Protein AF-A0A967G0V3-F1 (afdb_monomer)

Sequence (153 aa):
MKRVIQIGIVFLCVVVVAGVLVAAGSDKKIKVMFFRGGGHDWKNCPPIMKAVLESTNDFKVTYSENLDDFKERIKQFDIIMQYTTGMKPTKEQEDGLCDFIQNGGGYVGIHSATDSFKNCDRYWEMVGGRFAGHGGGKFTVYIYDHEHPITKG

Secondary structure (DSSP, 8-state):
-----------------------PPPS--EEEEEEE-SSS-TTTHHHHHHHHHHHTSSEEEEEE--GGGGTTGGGG-SEEEEE--B----HHHHHHHHHHHHTT-EEEE-GGGGGB-TT-HHHHHHHT--------S------S-SSSTTT--

Mean predicted aligned error: 9.55 Å

Radius of gyration: 26.34 Å; Cα contacts (8 Å, |Δi|>4): 189; chains: 1; bounding box: 69×66×76 Å

Foldseek 3Di:
DDDDDDDDDDPPPPPPPPDPPPPDPDLDAAEEEEAFEEDDCRPPVVVVVCCVRCVVVRHDYDYDPDLCCLQPVLVVGQEYEYYYAADAHDPNSLCSNLVCVVVNRHYHYDDRSLNYHPVRVSSNVVVVHHDDDDDDDDDDDDDDDCPDPVNPD

Solvent-accessible surface area (backbone atoms only — not comparable to full-atom values): 9563 Å² total; per-residue (Å²): 138,88,84,82,85,83,83,81,82,83,80,80,80,78,80,78,79,79,73,82,76,76,75,75,77,69,94,72,52,49,31,30,37,40,35,33,35,63,79,56,70,45,78,69,52,53,58,55,56,47,50,57,47,43,72,71,64,51,39,45,78,40,81,42,74,58,65,71,37,28,63,59,63,49,78,78,40,51,29,43,34,33,39,30,25,42,63,77,68,53,70,65,30,50,46,31,47,51,50,42,42,75,73,71,34,42,78,44,77,40,88,45,33,46,48,29,33,85,88,39,69,67,59,37,59,72,72,70,46,68,67,87,81,80,87,87,84,89,80,86,85,79,84,85,58,62,81,44,83,91,56,50,128

pLDDT: mean 88.66, std 17.71, range [37.75, 98.81]

Nearest PDB structures (foldseek):
  6a4s-assembly1_B  TM=5.597E-01  e=2.221E-02  Salmonella enterica subsp. enterica serovar Typhimurium str. LT2
  3grf-assembly1_A  TM=5.636E-01  e=3.602E-01  Giardia duodenalis
  5veg-assembly3_C  TM=3.784E-01  e=8.116E-02  Limosilactobacillus reuteri
  7w9h-assembly1_A  TM=6.018E-01  e=3.261E+00  Pseudomonas aeruginosa PAO1
  6swl-assembly2_B  TM=5.171E-01  e=1.706E+00  Geobacillus stearothermophilus

Structure (mmCIF, N/CA/C/O backbone):
data_AF-A0A967G0V3-F1
#
_entry.id   AF-A0A967G0V3-F1
#
loop_
_atom_site.group_PDB
_atom_site.id
_atom_site.type_symbol
_atom_site.label_atom_id
_atom_site.label_alt_id
_atom_site.label_comp_id
_atom_site.label_asym_id
_atom_site.label_en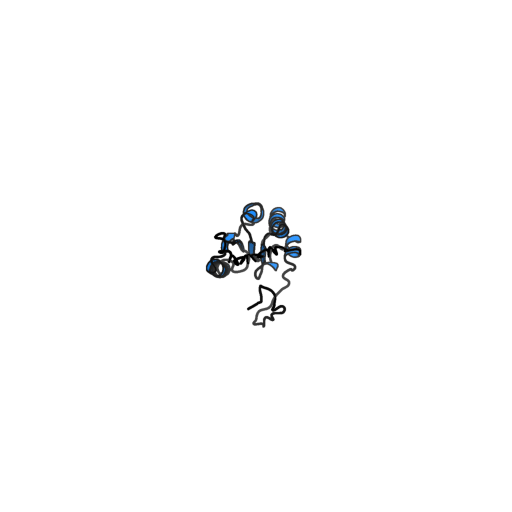tity_id
_atom_site.label_seq_id
_atom_site.pdbx_PDB_ins_code
_atom_site.Cartn_x
_atom_site.Cartn_y
_atom_site.Cartn_z
_atom_site.occupancy
_atom_site.B_iso_or_equiv
_atom_site.auth_seq_id
_atom_site.auth_comp_id
_atom_site.auth_asym_id
_atom_site.auth_atom_id
_atom_site.pdbx_PDB_model_num
ATOM 1 N N . MET A 1 1 ? -52.409 -53.370 53.656 1.00 46.22 1 MET A N 1
ATOM 2 C CA . MET A 1 1 ? -52.696 -52.895 52.282 1.00 46.22 1 MET A CA 1
ATOM 3 C C . MET A 1 1 ? -52.019 -51.538 52.121 1.00 46.22 1 MET A C 1
ATOM 5 O O . MET A 1 1 ? -52.377 -50.608 52.830 1.00 46.22 1 MET A O 1
ATOM 9 N N . LYS A 1 2 ? -50.939 -51.471 51.334 1.00 37.75 2 LYS A N 1
ATOM 10 C CA . LYS A 1 2 ? -50.029 -50.315 51.239 1.00 37.75 2 LYS A CA 1
ATOM 11 C C . LYS A 1 2 ? -50.605 -49.286 50.256 1.00 37.75 2 LYS A C 1
ATOM 13 O O . LYS A 1 2 ? -50.888 -49.651 49.121 1.00 37.75 2 LYS A O 1
ATOM 18 N N . ARG A 1 3 ? -50.777 -48.026 50.672 1.00 44.88 3 ARG A N 1
ATOM 19 C CA . ARG A 1 3 ? -51.072 -46.898 49.771 1.00 44.88 3 ARG A CA 1
ATOM 20 C C . ARG A 1 3 ? -49.768 -46.144 49.521 1.00 44.88 3 ARG A C 1
ATOM 22 O O . ARG A 1 3 ? -49.200 -45.590 50.454 1.00 44.88 3 ARG A O 1
ATOM 29 N N . VAL A 1 4 ? -49.277 -46.192 48.286 1.00 50.06 4 VAL A N 1
ATOM 30 C CA . VAL A 1 4 ? -48.091 -45.456 47.832 1.00 50.06 4 VAL A CA 1
ATOM 31 C C . VAL A 1 4 ? -48.573 -44.137 47.232 1.00 50.06 4 VAL A C 1
ATOM 33 O O . VAL A 1 4 ? -49.421 -44.138 46.344 1.00 50.06 4 VAL A O 1
ATOM 36 N N . ILE A 1 5 ? -48.072 -43.022 47.761 1.00 46.50 5 ILE A N 1
ATOM 37 C CA . ILE A 1 5 ? -48.327 -41.668 47.263 1.00 46.50 5 ILE A CA 1
ATOM 38 C C . ILE A 1 5 ? -47.339 -41.417 46.121 1.00 46.50 5 ILE A C 1
ATOM 40 O O . ILE A 1 5 ? -46.129 -41.448 46.330 1.00 46.50 5 ILE A O 1
ATOM 44 N N . GLN A 1 6 ? -47.851 -41.205 44.911 1.00 44.53 6 GLN A N 1
ATOM 45 C CA . GLN A 1 6 ? -47.047 -40.922 43.724 1.00 44.53 6 GLN A CA 1
ATOM 46 C C . GLN A 1 6 ? -46.926 -39.398 43.570 1.00 44.53 6 GLN A C 1
ATOM 48 O O . GLN A 1 6 ? -47.869 -38.732 43.150 1.00 44.53 6 GLN A O 1
ATOM 53 N N . ILE A 1 7 ? -45.778 -38.836 43.957 1.00 51.75 7 ILE A N 1
ATOM 54 C CA . ILE A 1 7 ? -45.418 -37.435 43.693 1.00 51.75 7 ILE A CA 1
ATOM 55 C C . ILE A 1 7 ? -44.712 -37.411 42.335 1.00 51.75 7 ILE A C 1
ATOM 57 O O . ILE A 1 7 ? -43.550 -37.798 42.225 1.00 51.75 7 ILE A O 1
ATOM 61 N N . GLY A 1 8 ? -45.434 -37.020 41.286 1.00 44.50 8 GLY A N 1
ATOM 62 C CA . GLY A 1 8 ? -44.869 -36.786 39.958 1.00 44.50 8 GLY A CA 1
ATOM 63 C C . GLY A 1 8 ? -44.296 -35.374 39.865 1.00 44.50 8 GLY A C 1
ATOM 64 O O . GLY A 1 8 ? -45.040 -34.400 39.913 1.00 44.50 8 GLY A O 1
ATOM 65 N N . ILE A 1 9 ? -42.974 -35.274 39.755 1.00 52.41 9 ILE A N 1
ATOM 66 C CA . ILE A 1 9 ? -42.223 -34.030 39.558 1.00 52.41 9 ILE A CA 1
ATOM 67 C C . ILE A 1 9 ? -42.526 -33.482 38.156 1.00 52.41 9 ILE A C 1
ATOM 69 O O . ILE A 1 9 ? -42.288 -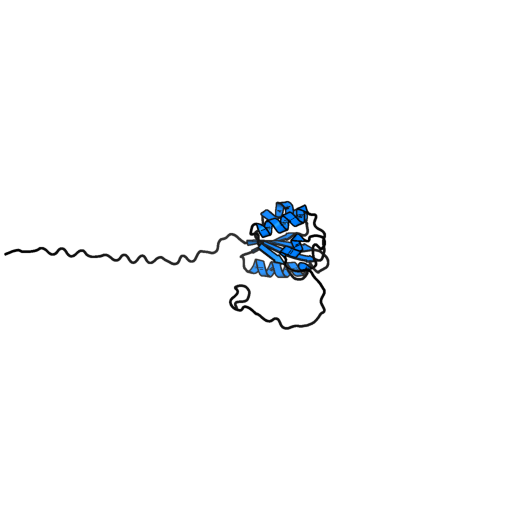34.157 37.156 1.00 52.41 9 ILE A O 1
ATOM 73 N N . VAL A 1 10 ? -43.039 -32.253 38.079 1.00 47.66 10 VAL A N 1
ATOM 74 C CA . VAL A 1 10 ? -43.204 -31.508 36.823 1.00 47.66 10 VAL A CA 1
ATOM 75 C C . VAL A 1 10 ? -41.831 -30.990 36.390 1.00 47.66 10 VAL A C 1
ATOM 77 O O . VAL A 1 10 ? -41.266 -30.106 37.030 1.00 47.66 10 VAL A O 1
ATOM 80 N N . PHE A 1 11 ? -41.280 -31.546 35.310 1.00 45.94 11 PHE A N 1
ATOM 81 C CA . PHE A 1 11 ? -40.083 -31.016 34.653 1.00 45.94 11 PHE A CA 1
ATOM 82 C C . PHE A 1 11 ? -40.477 -29.776 33.837 1.00 45.94 11 PHE A C 1
ATOM 84 O O . PHE A 1 11 ? -41.054 -29.880 32.755 1.00 45.94 11 PHE A O 1
ATOM 91 N N . LEU A 1 12 ? -40.195 -28.587 34.370 1.00 46.44 12 LEU A N 1
ATOM 92 C CA . LEU A 1 12 ? -40.317 -27.328 33.641 1.00 46.44 12 LEU A CA 1
ATOM 93 C C . LEU A 1 12 ? -39.113 -27.198 32.692 1.00 46.44 12 LEU A C 1
ATOM 95 O O . LEU A 1 12 ? -38.030 -26.784 33.101 1.00 46.44 12 LEU A O 1
ATOM 99 N N . CYS A 1 13 ? -39.287 -27.571 31.423 1.00 44.62 13 CYS A N 1
ATOM 100 C CA . CYS A 1 13 ? -38.336 -27.234 30.365 1.00 44.62 13 CYS A CA 1
ATOM 101 C C . CYS A 1 13 ? -38.374 -25.720 30.118 1.00 44.62 13 CYS A C 1
ATOM 103 O O . CYS A 1 13 ? -39.219 -25.220 29.379 1.00 44.62 13 CYS A O 1
ATOM 105 N N . VAL A 1 14 ? -37.448 -24.985 30.733 1.00 53.00 14 VAL A N 1
ATOM 106 C CA . VAL A 1 14 ? -37.157 -23.600 30.353 1.00 53.00 14 VAL A CA 1
ATOM 107 C C . VAL A 1 14 ? -36.452 -23.639 28.999 1.00 53.00 14 VAL A C 1
ATOM 109 O O . VAL A 1 14 ? -35.261 -23.925 28.908 1.00 53.00 14 VAL A O 1
ATOM 112 N N . VAL A 1 15 ? -37.202 -23.381 27.929 1.00 56.09 15 VAL A N 1
ATOM 113 C CA . VAL A 1 15 ? -36.629 -23.090 26.614 1.00 56.09 15 VAL A CA 1
ATOM 114 C C . VAL A 1 15 ? -36.010 -21.698 26.702 1.00 56.09 15 VAL A C 1
ATOM 116 O O . VAL A 1 15 ? -36.702 -20.686 26.615 1.00 56.09 15 VAL A O 1
ATOM 119 N N . VAL A 1 16 ? -34.697 -21.642 26.921 1.00 55.88 16 VAL A N 1
ATOM 120 C CA . VAL A 1 16 ? -33.925 -20.409 26.758 1.00 55.88 16 VAL A CA 1
ATOM 121 C C . VAL A 1 16 ? -33.828 -20.150 25.259 1.00 55.88 16 VAL A C 1
ATOM 123 O O . VAL A 1 16 ? -32.991 -20.724 24.567 1.00 55.88 16 VAL A O 1
ATOM 126 N N . VAL A 1 17 ? -34.718 -19.305 24.740 1.00 57.28 17 VAL A N 1
ATOM 127 C CA . VAL A 1 17 ? -34.549 -18.716 23.410 1.00 57.28 17 VAL A CA 1
ATOM 128 C C . VAL A 1 17 ? -33.378 -17.744 23.521 1.00 57.28 17 VAL A C 1
ATOM 130 O O . VAL A 1 17 ? -33.540 -16.597 23.932 1.00 57.28 17 VAL A O 1
ATOM 133 N N . ALA A 1 18 ? -32.173 -18.227 23.222 1.00 57.47 18 ALA A N 1
ATOM 134 C CA . ALA A 1 18 ? -31.015 -17.373 23.028 1.00 57.47 18 ALA A CA 1
ATOM 135 C C . ALA A 1 18 ? -31.286 -16.518 21.785 1.00 57.47 18 ALA A C 1
ATOM 137 O O . ALA A 1 18 ? -31.177 -16.986 20.652 1.00 57.47 18 ALA A O 1
ATOM 138 N N . GLY A 1 19 ? -31.731 -15.281 22.007 1.00 51.94 19 GLY A N 1
ATOM 139 C CA . GLY A 1 19 ? -31.883 -14.299 20.948 1.00 51.94 19 GLY A CA 1
ATOM 140 C C . GLY A 1 19 ? -30.551 -14.132 20.226 1.00 51.94 19 GLY A C 1
ATOM 141 O O . GLY A 1 19 ? -29.525 -13.873 20.856 1.00 51.94 19 GLY A O 1
ATOM 142 N N . VAL A 1 20 ? -30.568 -14.292 18.904 1.00 55.09 20 VAL A N 1
ATOM 143 C CA . VAL A 1 20 ? -29.460 -13.872 18.050 1.00 55.09 20 VAL A CA 1
ATOM 144 C C . VAL A 1 20 ? -29.377 -12.356 18.182 1.00 55.09 20 VAL A C 1
ATOM 146 O O . VAL A 1 20 ? -30.175 -11.621 17.603 1.00 55.09 20 VAL A O 1
ATOM 149 N N . LEU A 1 21 ? -28.438 -11.890 19.001 1.00 48.28 21 LEU A N 1
ATOM 150 C CA . LEU A 1 21 ? -28.007 -10.503 18.991 1.00 48.28 21 LEU A CA 1
ATOM 151 C C . LEU A 1 21 ? -27.373 -10.254 17.623 1.00 48.28 21 LEU A C 1
ATOM 153 O O . LEU A 1 21 ? -26.235 -10.644 17.372 1.00 48.28 21 LEU A O 1
ATOM 157 N N . VAL A 1 22 ? -28.125 -9.615 16.729 1.00 54.09 22 VAL A N 1
ATOM 158 C CA . VAL A 1 22 ? -27.525 -8.885 15.616 1.00 54.09 22 VAL A CA 1
ATOM 159 C C . VAL A 1 22 ? -26.676 -7.802 16.268 1.00 54.09 22 VAL A C 1
ATOM 161 O O . VAL A 1 22 ? -27.210 -6.859 16.853 1.00 54.09 22 VAL A O 1
ATOM 164 N N . ALA A 1 23 ? -25.357 -7.985 16.255 1.00 53.69 23 ALA A N 1
ATOM 165 C CA . ALA A 1 23 ? -24.436 -6.956 16.699 1.00 53.69 23 ALA A CA 1
ATOM 166 C C . ALA A 1 23 ? -24.695 -5.711 15.845 1.00 53.69 23 ALA A C 1
ATOM 168 O O . ALA A 1 23 ? -24.494 -5.731 14.630 1.00 53.69 23 ALA A O 1
ATOM 169 N N . ALA A 1 24 ? -25.182 -4.643 16.476 1.00 50.97 24 ALA A N 1
ATOM 170 C CA . ALA A 1 24 ? -25.154 -3.322 15.874 1.00 50.97 24 ALA A CA 1
ATOM 171 C C . ALA A 1 24 ? -23.702 -3.044 15.456 1.00 50.97 24 ALA A C 1
ATOM 173 O O . ALA A 1 24 ? -22.786 -3.230 16.264 1.00 50.97 24 ALA A O 1
ATOM 174 N N . GLY A 1 25 ? -23.495 -2.688 14.184 1.00 53.25 25 GLY A N 1
ATOM 175 C CA . GLY A 1 25 ? -22.171 -2.383 13.647 1.00 53.25 25 GLY A CA 1
ATOM 176 C C . GLY A 1 25 ? -21.467 -1.373 14.546 1.00 53.25 25 GLY A C 1
ATOM 177 O O . GLY A 1 25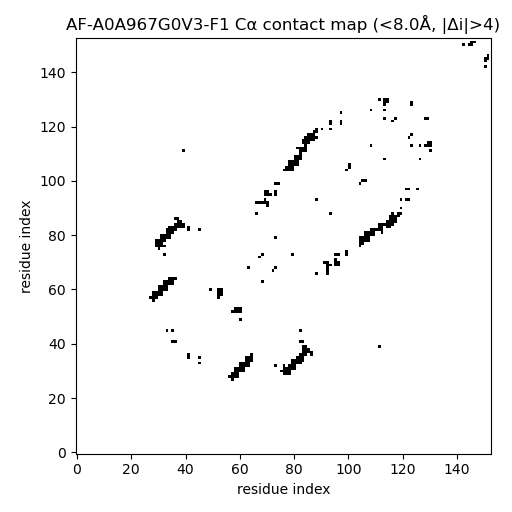 ? -22.080 -0.405 14.994 1.00 53.25 25 GLY A O 1
ATOM 178 N N . SER A 1 26 ? -20.204 -1.630 14.881 1.00 56.69 26 SER A N 1
ATOM 179 C CA . SER A 1 26 ? -19.467 -0.736 15.767 1.00 56.69 26 SER A CA 1
ATOM 180 C C . SER A 1 26 ? -19.350 0.647 15.125 1.00 56.69 26 SER A C 1
ATOM 182 O O . SER A 1 26 ? -18.893 0.736 13.989 1.00 56.69 26 SER A O 1
ATOM 184 N N . ASP A 1 27 ? -19.603 1.723 15.874 1.00 72.19 27 ASP A N 1
ATOM 185 C CA . ASP A 1 27 ? -19.305 3.109 15.454 1.00 72.19 27 ASP A CA 1
ATOM 186 C C . ASP A 1 27 ? -17.808 3.345 15.128 1.00 72.19 27 ASP A C 1
ATOM 188 O O . ASP A 1 27 ? -17.392 4.425 14.694 1.00 72.19 27 ASP A O 1
ATOM 192 N N . LYS A 1 28 ? -16.956 2.339 15.358 1.00 88.81 28 LYS A N 1
ATOM 193 C CA . LYS A 1 28 ? -15.529 2.371 15.070 1.00 88.81 28 LYS A CA 1
ATOM 194 C C . LYS A 1 28 ? -15.275 2.097 13.584 1.00 88.81 28 LYS A C 1
ATOM 196 O O . LYS A 1 28 ? -15.281 0.954 13.141 1.00 88.81 28 LYS A O 1
ATOM 201 N N . LYS A 1 29 ? -14.960 3.161 12.844 1.00 96.12 29 LYS A N 1
ATOM 202 C CA . LYS A 1 29 ? -14.491 3.083 11.452 1.00 96.12 29 LYS A CA 1
ATOM 203 C C . LYS A 1 29 ? -13.103 2.450 11.341 1.00 96.12 29 LYS A C 1
ATOM 205 O O . LYS A 1 29 ? -12.224 2.764 12.149 1.00 96.12 29 LYS A O 1
ATOM 210 N N . ILE A 1 30 ? -12.888 1.674 10.282 1.00 98.25 30 ILE A N 1
ATOM 211 C CA . ILE A 1 30 ? -11.582 1.158 9.862 1.00 98.25 30 ILE A CA 1
ATOM 212 C C . ILE A 1 30 ? -10.736 2.327 9.350 1.00 98.25 30 ILE A C 1
ATOM 214 O O . ILE A 1 30 ? -11.111 3.035 8.410 1.00 98.25 30 ILE A O 1
ATOM 218 N N . LYS A 1 31 ? -9.584 2.557 9.972 1.00 98.62 31 LYS A N 1
ATOM 219 C CA . LYS A 1 31 ? -8.665 3.642 9.632 1.00 98.62 31 LYS A CA 1
ATOM 220 C C . LYS A 1 31 ? -7.691 3.179 8.559 1.00 98.62 31 LYS A C 1
ATOM 222 O O . LYS A 1 31 ? -6.842 2.327 8.805 1.00 98.62 31 LYS A O 1
ATOM 227 N N . VAL A 1 32 ? -7.764 3.802 7.390 1.00 98.81 32 VAL A N 1
ATOM 228 C CA . VAL A 1 32 ? -6.889 3.498 6.253 1.00 98.81 32 VAL A CA 1
ATOM 229 C C . VAL A 1 32 ? -5.877 4.623 6.075 1.00 98.81 32 VAL A C 1
ATOM 231 O O . VAL A 1 32 ? -6.272 5.779 5.893 1.00 98.81 32 VAL A O 1
ATOM 234 N N . MET A 1 33 ? -4.583 4.300 6.085 1.00 98.81 33 MET A N 1
ATOM 235 C CA . MET A 1 33 ? -3.574 5.178 5.496 1.00 98.81 33 MET A CA 1
ATOM 236 C C . MET A 1 33 ? -3.503 4.856 4.010 1.00 98.81 33 MET A C 1
ATOM 238 O O . MET A 1 33 ? -3.052 3.781 3.621 1.00 98.81 33 MET A O 1
ATOM 242 N N . PHE A 1 34 ? -3.950 5.786 3.175 1.00 98.62 34 PHE A N 1
ATOM 243 C CA . PHE A 1 34 ? -3.800 5.668 1.736 1.00 98.62 34 PHE A CA 1
ATOM 244 C C . PHE A 1 34 ? -2.492 6.342 1.315 1.00 98.62 34 PHE A C 1
ATOM 246 O O . PHE A 1 34 ? -2.441 7.554 1.082 1.00 98.62 34 PHE A O 1
ATOM 253 N N . PHE A 1 35 ? -1.430 5.538 1.280 1.00 98.62 35 PHE A N 1
ATOM 254 C CA . PHE A 1 35 ? -0.083 5.954 0.922 1.00 98.62 35 PHE A CA 1
ATOM 255 C C . PHE A 1 35 ? 0.058 6.062 -0.599 1.00 98.62 35 PHE A C 1
ATOM 257 O O . PHE A 1 35 ? -0.141 5.085 -1.327 1.00 98.62 35 PHE A O 1
ATOM 264 N N . ARG A 1 36 ? 0.376 7.258 -1.094 1.00 97.81 36 ARG A N 1
ATOM 265 C CA . ARG A 1 36 ? 0.328 7.587 -2.523 1.00 97.81 36 ARG A CA 1
ATOM 266 C C . ARG A 1 36 ? 1.523 8.434 -2.953 1.00 97.81 36 ARG A C 1
ATOM 268 O O . ARG A 1 36 ? 2.123 9.123 -2.138 1.00 97.81 36 ARG A O 1
ATOM 275 N N . GLY A 1 37 ? 1.882 8.385 -4.232 1.00 97.00 37 GLY A N 1
ATOM 276 C CA . GLY A 1 37 ? 3.031 9.137 -4.743 1.00 97.00 37 GLY A CA 1
ATOM 277 C C . GLY A 1 37 ? 3.687 8.503 -5.964 1.00 97.00 37 GLY A C 1
ATOM 278 O O . GLY A 1 37 ? 3.230 7.490 -6.487 1.00 97.00 37 GLY A O 1
ATOM 279 N N . GLY A 1 38 ? 4.802 9.081 -6.403 1.00 93.94 38 GLY A N 1
ATOM 280 C CA . GLY A 1 38 ? 5.604 8.518 -7.487 1.00 93.94 38 GLY A CA 1
ATOM 28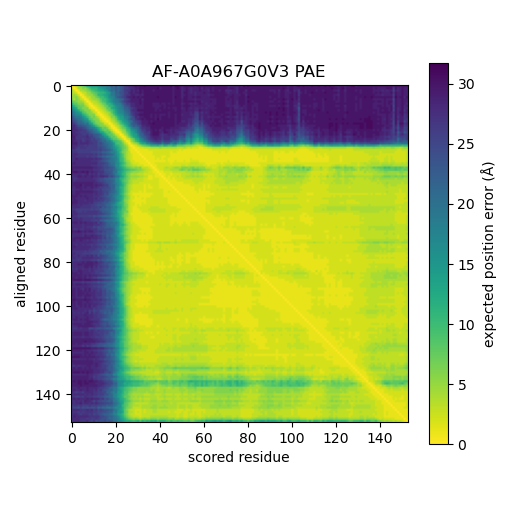1 C C . GLY A 1 38 ? 5.117 8.882 -8.891 1.00 93.94 38 GLY A C 1
ATOM 282 O O . GLY A 1 38 ? 4.641 9.992 -9.121 1.00 93.94 38 GLY A O 1
ATOM 283 N N . GLY A 1 39 ? 5.333 7.959 -9.832 1.00 90.88 39 GLY A N 1
ATOM 284 C CA . GLY A 1 39 ? 5.223 8.195 -11.277 1.00 90.88 39 GLY A CA 1
ATOM 285 C C . GLY A 1 39 ? 3.817 8.112 -11.880 1.00 90.88 39 GLY A C 1
ATOM 286 O O . GLY A 1 39 ? 3.571 8.763 -12.891 1.00 90.88 39 GLY A O 1
ATOM 287 N N . HIS A 1 40 ? 2.894 7.350 -11.286 1.00 93.50 40 HIS A N 1
ATOM 288 C CA . HIS A 1 40 ? 1.503 7.277 -11.755 1.00 93.50 40 HIS A CA 1
ATOM 289 C C . HIS A 1 40 ? 0.655 8.467 -11.270 1.00 93.50 40 HIS A C 1
ATOM 291 O O . HIS A 1 40 ? 1.089 9.249 -10.427 1.00 93.50 40 HIS A O 1
ATOM 297 N N . ASP A 1 41 ? -0.575 8.611 -11.782 1.00 93.44 41 ASP A N 1
ATOM 298 C CA . ASP A 1 41 ? -1.497 9.693 -11.397 1.00 93.44 41 ASP A CA 1
ATOM 299 C C . ASP A 1 41 ? -2.072 9.513 -9.978 1.00 93.44 41 ASP A C 1
ATOM 301 O O . ASP A 1 41 ? -3.241 9.191 -9.750 1.00 93.44 41 ASP A O 1
ATOM 305 N N . TRP A 1 42 ? -1.217 9.725 -8.985 1.00 92.38 42 TRP A N 1
ATOM 306 C CA . TRP A 1 42 ? -1.546 9.638 -7.566 1.00 92.38 42 TRP A CA 1
ATOM 307 C C . TRP A 1 42 ? -2.355 10.842 -7.059 1.00 92.38 42 TRP A C 1
ATOM 309 O O . TRP A 1 42 ? -2.778 10.870 -5.899 1.00 92.38 42 TRP A O 1
ATOM 319 N N . LYS A 1 43 ? -2.606 11.847 -7.905 1.00 93.88 43 LYS A N 1
ATOM 320 C CA . LYS A 1 43 ? -3.434 13.002 -7.545 1.00 93.88 43 LYS A CA 1
ATOM 321 C C . LYS A 1 43 ? -4.904 12.755 -7.861 1.00 93.88 43 LYS A C 1
ATOM 323 O O . LYS A 1 43 ? -5.730 13.067 -7.007 1.00 93.88 43 LYS A O 1
ATOM 328 N N . ASN A 1 44 ? -5.218 12.154 -9.011 1.00 95.25 44 ASN A N 1
ATOM 329 C CA . ASN A 1 44 ? -6.605 11.999 -9.458 1.00 95.25 44 ASN A CA 1
ATOM 330 C C . ASN A 1 44 ? -7.201 10.605 -9.198 1.00 95.25 44 ASN A C 1
ATOM 332 O O . ASN A 1 44 ? -8.405 10.512 -8.966 1.00 95.25 44 ASN A O 1
ATOM 336 N N . CYS A 1 45 ? -6.405 9.526 -9.169 1.00 94.69 45 CYS A N 1
ATOM 337 C CA . CYS A 1 45 ? -6.942 8.180 -8.905 1.00 94.69 45 CYS A CA 1
ATOM 338 C C . CYS A 1 45 ? -7.337 7.943 -7.429 1.00 94.69 45 CYS A C 1
ATOM 340 O O . CYS A 1 45 ? -8.446 7.457 -7.187 1.00 94.69 45 CYS A O 1
ATOM 342 N N . PRO A 1 46 ? -6.512 8.294 -6.417 1.00 96.38 46 PRO A N 1
ATOM 343 C CA . PRO A 1 46 ? -6.852 8.052 -5.011 1.00 96.38 46 PRO A CA 1
ATOM 344 C C . PRO A 1 46 ? -8.172 8.681 -4.523 1.00 96.38 46 PRO A C 1
ATOM 346 O O . PRO A 1 46 ? -8.885 8.000 -3.784 1.00 96.38 46 PRO A O 1
ATOM 349 N N . PRO A 1 47 ? -8.572 9.899 -4.955 1.00 97.75 47 PRO A N 1
ATOM 350 C CA . PRO A 1 47 ? -9.896 10.452 -4.652 1.00 97.75 47 PRO A CA 1
ATOM 351 C C . PRO A 1 47 ? -11.072 9.538 -4.997 1.00 97.75 47 PRO A C 1
ATOM 353 O O . PRO A 1 47 ? -12.020 9.471 -4.218 1.00 97.75 47 PRO A O 1
ATOM 356 N N . ILE A 1 48 ? -11.000 8.800 -6.108 1.00 96.62 48 ILE A N 1
ATOM 357 C CA . ILE A 1 48 ? -12.066 7.883 -6.534 1.00 96.62 48 ILE A CA 1
ATOM 358 C C . ILE A 1 48 ? -12.191 6.730 -5.533 1.00 96.62 48 ILE A C 1
ATOM 360 O O . ILE A 1 48 ? -13.272 6.463 -5.015 1.00 96.62 48 ILE A O 1
ATOM 364 N N . MET A 1 49 ? -11.071 6.086 -5.200 1.00 96.38 49 MET A N 1
ATOM 365 C CA . MET A 1 49 ? -11.049 4.962 -4.258 1.00 96.38 49 MET A CA 1
ATOM 366 C C . MET A 1 49 ? -11.434 5.396 -2.838 1.00 96.38 49 MET A C 1
ATOM 368 O O . MET A 1 49 ? -12.180 4.691 -2.162 1.00 96.38 49 MET A O 1
ATOM 372 N N . LYS A 1 50 ? -10.990 6.583 -2.397 1.00 98.12 50 LYS A N 1
ATOM 373 C CA . LYS A 1 50 ? -11.421 7.174 -1.123 1.00 98.12 50 LYS A CA 1
ATOM 374 C C . LYS A 1 50 ? -12.934 7.381 -1.092 1.00 98.12 50 LYS A C 1
ATOM 376 O O . LYS A 1 50 ? -13.554 7.008 -0.103 1.00 98.12 50 LYS A O 1
ATOM 381 N N . ALA A 1 51 ? -13.521 7.937 -2.154 1.00 98.00 51 ALA A N 1
ATOM 382 C CA . ALA A 1 51 ? -14.963 8.157 -2.227 1.00 98.00 51 ALA A CA 1
ATOM 383 C C . ALA A 1 51 ? -15.745 6.837 -2.145 1.00 98.00 51 ALA A C 1
ATOM 385 O O . ALA A 1 51 ? -16.712 6.757 -1.393 1.00 98.00 51 ALA A O 1
ATOM 386 N N . VAL A 1 52 ? -15.295 5.791 -2.850 1.00 97.12 52 VAL A N 1
ATOM 387 C CA . VAL A 1 52 ? -15.907 4.453 -2.774 1.00 97.12 52 VAL A CA 1
ATOM 388 C C . VAL A 1 52 ? -15.844 3.907 -1.347 1.00 97.12 52 VAL A C 1
ATOM 390 O O . VAL A 1 52 ? -16.882 3.560 -0.788 1.00 97.12 52 VAL A O 1
ATOM 393 N N . LEU A 1 53 ? -14.662 3.894 -0.725 1.00 97.25 53 LEU A N 1
ATOM 394 C CA . LEU A 1 53 ? -14.501 3.400 0.645 1.00 97.25 53 LEU A CA 1
ATOM 395 C C . LEU A 1 53 ? -15.352 4.185 1.649 1.00 97.25 53 LEU A C 1
ATOM 397 O O . LEU A 1 53 ? -16.065 3.588 2.447 1.00 97.25 53 LEU A O 1
ATOM 401 N N . GLU A 1 54 ? -15.320 5.516 1.616 1.00 97.06 54 GLU A N 1
ATOM 402 C CA . GLU A 1 54 ? -16.042 6.334 2.597 1.00 97.06 54 GLU A CA 1
ATOM 403 C C . GLU A 1 54 ? -17.561 6.318 2.386 1.00 97.06 54 GLU A C 1
ATOM 405 O O . GLU A 1 54 ? -18.298 6.516 3.353 1.00 97.06 54 GLU A O 1
ATOM 410 N N . SER A 1 55 ? -18.040 6.003 1.175 1.00 97.38 55 SER A N 1
ATOM 411 C CA . SER A 1 55 ? -19.475 5.841 0.889 1.00 97.38 55 SER A CA 1
ATOM 412 C C . SER A 1 55 ? -20.123 4.673 1.641 1.00 97.38 55 SER A C 1
ATOM 414 O O . SER A 1 55 ? -21.316 4.724 1.926 1.00 97.38 55 SER A O 1
ATOM 416 N N . THR A 1 56 ? -19.339 3.662 2.032 1.00 95.94 56 THR A N 1
ATOM 417 C CA . THR A 1 56 ? -19.807 2.536 2.865 1.00 95.94 56 THR A CA 1
ATOM 418 C C . THR A 1 56 ? -20.072 2.935 4.317 1.00 95.94 56 THR A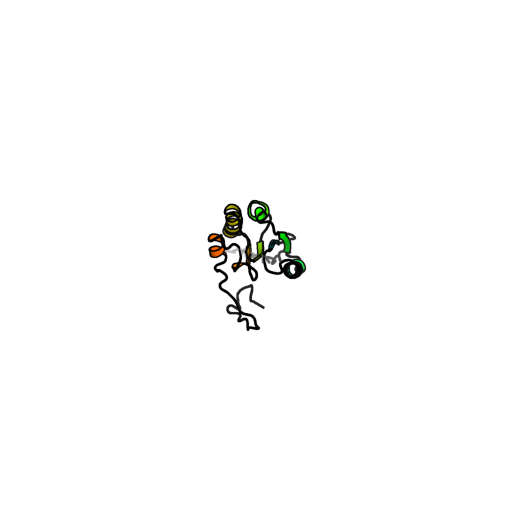 C 1
ATOM 420 O O . THR A 1 56 ? -20.716 2.198 5.049 1.00 95.94 56 THR A O 1
ATOM 423 N N . ASN A 1 57 ? -19.567 4.098 4.748 1.00 95.31 57 ASN A N 1
ATOM 424 C CA . ASN A 1 57 ? -19.499 4.546 6.140 1.00 95.31 57 ASN A CA 1
ATOM 425 C C . ASN A 1 57 ? -18.599 3.700 7.073 1.00 95.31 57 ASN A C 1
ATOM 427 O O . ASN A 1 57 ? -18.351 4.128 8.201 1.00 95.31 57 ASN A O 1
ATOM 431 N N . ASP A 1 58 ? -18.015 2.600 6.597 1.00 96.75 58 ASP A N 1
ATOM 432 C CA . ASP A 1 58 ? -17.166 1.708 7.399 1.00 96.75 58 ASP A CA 1
ATOM 433 C C . ASP A 1 58 ? -15.717 2.196 7.517 1.00 96.75 58 ASP A C 1
ATOM 435 O O . ASP A 1 58 ? -15.012 1.861 8.469 1.00 96.75 58 ASP A O 1
ATOM 439 N N . PHE A 1 59 ? -15.256 3.023 6.574 1.00 98.19 59 PHE A N 1
ATOM 440 C CA . PHE A 1 59 ? -13.857 3.444 6.481 1.00 98.19 59 PHE A CA 1
ATOM 441 C C . PHE A 1 59 ? -13.659 4.933 6.780 1.00 98.19 59 PHE A C 1
ATOM 443 O O . PHE A 1 59 ? -14.491 5.788 6.467 1.00 98.19 59 PHE A O 1
ATOM 450 N N . LYS A 1 60 ? -12.496 5.253 7.354 1.00 98.25 60 LYS A N 1
ATOM 451 C CA . LYS A 1 60 ? -11.932 6.602 7.434 1.00 98.25 60 LYS A CA 1
ATOM 452 C C . LYS A 1 60 ? -10.583 6.604 6.728 1.00 98.25 60 LYS A C 1
ATOM 454 O O . LYS A 1 60 ? -9.617 6.036 7.237 1.00 98.25 60 LYS A O 1
ATOM 459 N N . VAL A 1 61 ? -10.498 7.278 5.584 1.00 98.56 61 VAL A N 1
ATOM 460 C CA . VAL A 1 61 ? -9.296 7.256 4.741 1.00 98.56 61 VAL A CA 1
ATOM 461 C C . VAL A 1 61 ? -8.477 8.525 4.951 1.00 98.56 61 VAL A C 1
ATOM 463 O O . VAL A 1 61 ? -8.984 9.637 4.803 1.00 98.56 61 VAL A O 1
ATOM 466 N N . THR A 1 62 ? -7.190 8.382 5.251 1.00 98.69 62 THR A N 1
ATOM 467 C CA . THR A 1 62 ? -6.251 9.502 5.399 1.00 98.69 62 THR A CA 1
ATOM 468 C C . THR A 1 62 ? -5.117 9.346 4.399 1.00 98.69 62 THR A C 1
ATOM 470 O O . THR A 1 62 ? -4.489 8.294 4.349 1.00 98.69 62 THR A O 1
ATOM 473 N N . TYR A 1 63 ? -4.840 10.383 3.610 1.00 98.56 63 TYR A N 1
ATOM 474 C CA . TYR A 1 63 ? -3.714 10.363 2.679 1.00 98.56 63 TYR A CA 1
ATOM 475 C C . TYR A 1 63 ? -2.374 10.531 3.396 1.00 98.56 63 TYR A C 1
ATOM 477 O O . TYR A 1 63 ? -2.276 11.208 4.427 1.00 98.56 63 TYR A O 1
ATOM 485 N N . SER A 1 64 ? -1.344 9.932 2.809 1.00 98.38 64 SER A N 1
ATOM 486 C CA . SER A 1 64 ? 0.049 10.237 3.103 1.00 98.38 64 SER A CA 1
ATOM 487 C C . SER A 1 64 ? 0.900 10.065 1.850 1.00 98.38 64 SER A C 1
ATOM 489 O O . SER A 1 64 ? 0.670 9.164 1.046 1.00 98.38 64 SER A O 1
ATOM 491 N N . GLU A 1 65 ? 1.891 10.932 1.700 1.00 97.25 65 GLU A N 1
ATOM 492 C CA . GLU A 1 65 ? 2.969 10.825 0.718 1.00 97.25 65 GLU A CA 1
ATOM 493 C C . GLU A 1 65 ? 4.348 10.843 1.408 1.00 97.25 65 GLU A C 1
ATOM 495 O O . GLU A 1 65 ? 5.387 10.867 0.746 1.00 97.25 65 GLU A O 1
ATOM 500 N N . ASN A 1 66 ? 4.368 10.866 2.747 1.00 98.12 66 ASN A N 1
ATOM 501 C CA . ASN A 1 66 ? 5.569 11.033 3.555 1.00 98.12 66 ASN A CA 1
ATOM 502 C C . ASN A 1 66 ? 6.077 9.680 4.062 1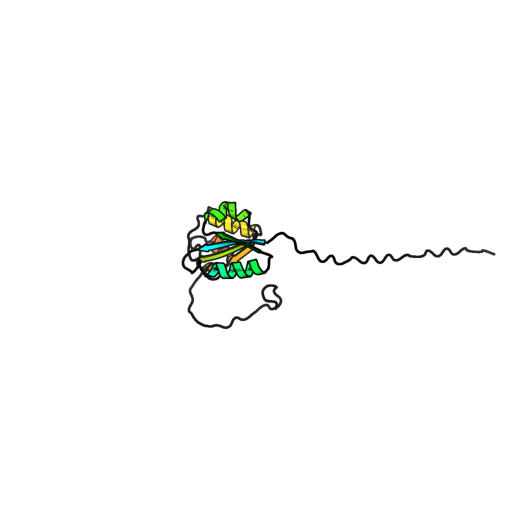.00 98.12 66 ASN A C 1
ATOM 504 O O . ASN A 1 66 ? 5.438 9.059 4.907 1.00 98.12 66 ASN A O 1
ATOM 508 N N . LEU A 1 67 ? 7.251 9.249 3.598 1.00 98.44 67 LEU A N 1
ATOM 509 C CA . LEU A 1 67 ? 7.844 7.968 3.998 1.00 98.44 67 LEU A CA 1
ATOM 510 C C . LEU A 1 67 ? 8.107 7.866 5.511 1.00 98.44 67 LEU A C 1
ATOM 512 O O . LEU A 1 67 ? 8.087 6.763 6.051 1.00 98.44 67 LEU A O 1
ATOM 516 N N . ASP A 1 68 ? 8.300 8.987 6.214 1.00 98.62 68 ASP A N 1
ATOM 517 C CA . ASP A 1 68 ? 8.474 8.970 7.673 1.00 98.62 68 ASP A CA 1
ATOM 518 C C . ASP A 1 68 ? 7.209 8.545 8.431 1.00 98.62 68 ASP A C 1
ATOM 520 O O . ASP A 1 68 ? 7.294 8.129 9.589 1.00 98.62 68 ASP A O 1
ATOM 524 N N . ASP A 1 69 ? 6.044 8.554 7.780 1.00 98.69 69 ASP A N 1
ATOM 525 C CA . ASP A 1 69 ? 4.815 8.059 8.391 1.00 98.69 69 ASP A CA 1
ATOM 526 C C . ASP A 1 69 ? 4.871 6.553 8.683 1.00 98.69 69 ASP A C 1
ATOM 528 O O . ASP A 1 69 ? 4.175 6.101 9.593 1.00 98.69 69 ASP A O 1
ATOM 532 N N . PHE A 1 70 ? 5.727 5.789 7.993 1.00 98.69 70 PHE A N 1
ATOM 533 C CA . PHE A 1 70 ? 5.930 4.362 8.261 1.00 98.69 70 PHE A CA 1
ATOM 534 C C . PHE A 1 70 ? 6.647 4.066 9.578 1.00 98.69 70 PHE A C 1
ATOM 536 O O . PHE A 1 70 ? 6.598 2.933 10.035 1.00 98.69 70 PHE A O 1
ATOM 543 N N . LYS A 1 71 ? 7.267 5.056 10.226 1.00 98.38 71 LYS A N 1
ATOM 544 C CA . LYS A 1 71 ? 7.989 4.835 11.488 1.00 98.38 71 LYS A CA 1
ATOM 545 C C . LYS A 1 71 ? 7.035 4.754 12.679 1.00 98.38 71 LYS A C 1
ATOM 547 O O . LYS A 1 71 ? 6.989 3.766 13.403 1.00 98.38 71 LYS A O 1
ATOM 552 N N . GLU A 1 72 ? 6.230 5.800 12.862 1.00 97.38 72 GLU A N 1
ATOM 553 C CA . GLU A 1 72 ? 5.383 5.953 14.055 1.00 97.38 72 GLU A CA 1
ATOM 554 C C . GLU A 1 72 ? 3.913 6.188 13.718 1.00 97.38 72 GLU A C 1
ATOM 556 O O . GLU A 1 72 ? 3.023 5.585 14.323 1.00 97.38 72 GLU A O 1
ATOM 561 N N . ARG A 1 73 ? 3.630 7.039 12.724 1.00 98.44 73 ARG A N 1
ATOM 562 C CA . ARG A 1 73 ? 2.256 7.422 12.376 1.00 98.44 73 ARG A CA 1
ATOM 563 C C . ARG A 1 73 ? 1.428 6.219 11.910 1.00 98.44 73 ARG A C 1
ATOM 565 O O . ARG A 1 73 ? 0.229 6.177 12.176 1.00 98.44 73 ARG A O 1
ATOM 572 N N . ILE A 1 74 ? 2.071 5.235 11.278 1.00 98.62 74 ILE A N 1
ATOM 573 C CA . ILE A 1 74 ? 1.479 3.983 10.791 1.00 98.62 74 ILE A CA 1
ATOM 574 C C . ILE A 1 74 ? 0.685 3.230 11.870 1.00 98.62 74 ILE A C 1
ATOM 576 O O . ILE A 1 74 ? -0.370 2.678 11.574 1.00 98.62 74 ILE A O 1
ATOM 580 N N . LYS A 1 75 ? 1.102 3.311 13.143 1.00 98.25 75 LYS A N 1
ATOM 581 C CA . LYS A 1 75 ? 0.469 2.627 14.288 1.00 98.25 75 LYS A CA 1
ATOM 582 C C . LYS A 1 75 ? -0.954 3.118 14.588 1.00 98.25 75 LYS A C 1
ATOM 584 O O . LYS A 1 75 ? -1.676 2.503 15.365 1.00 98.25 75 LYS A O 1
ATOM 589 N N . GLN A 1 76 ? -1.361 4.250 14.012 1.00 98.38 76 GLN A N 1
ATOM 590 C CA . GLN A 1 76 ? -2.703 4.814 14.183 1.00 98.38 76 GLN A CA 1
ATOM 591 C C . GLN A 1 76 ? -3.741 4.200 13.234 1.00 98.38 76 GLN A C 1
ATOM 593 O O . GLN A 1 76 ? -4.924 4.539 13.349 1.00 98.38 76 GLN A O 1
ATOM 598 N N . PHE A 1 77 ? -3.306 3.365 12.289 1.00 98.75 77 PHE A N 1
ATOM 599 C CA . PHE A 1 77 ? -4.111 2.837 11.195 1.00 98.75 77 PHE A 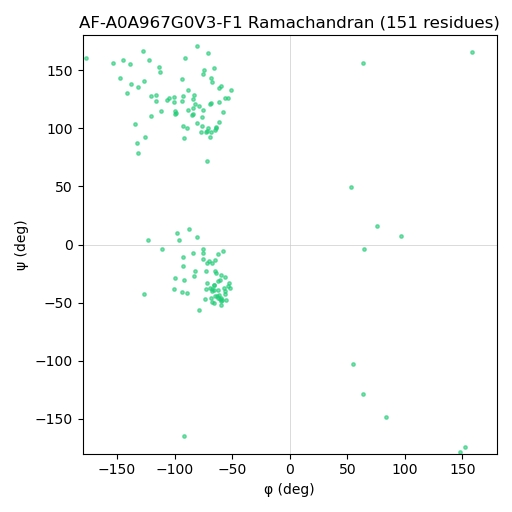CA 1
ATOM 600 C C . PHE A 1 77 ? -4.305 1.331 11.315 1.00 98.75 77 PHE A C 1
ATOM 602 O O . PHE A 1 77 ? -3.472 0.629 11.875 1.00 98.75 77 PHE A O 1
ATOM 609 N N . ASP A 1 78 ? -5.413 0.852 10.760 1.00 98.75 78 ASP A N 1
ATOM 610 C CA . ASP A 1 78 ? -5.729 -0.571 10.679 1.00 98.75 78 ASP A CA 1
ATOM 611 C C . ASP A 1 78 ? -5.219 -1.166 9.352 1.00 98.75 78 ASP A C 1
ATOM 613 O O . ASP A 1 78 ? -4.846 -2.335 9.293 1.00 98.75 78 ASP A O 1
ATOM 617 N N . ILE A 1 79 ? -5.183 -0.359 8.278 1.00 98.75 79 ILE A N 1
ATOM 618 C CA . ILE A 1 79 ? -4.805 -0.788 6.922 1.00 98.75 79 ILE A CA 1
ATOM 619 C C . ILE A 1 79 ? -3.896 0.247 6.254 1.00 98.75 79 ILE A C 1
ATOM 621 O O . ILE A 1 79 ? -4.188 1.447 6.281 1.00 98.75 79 ILE A O 1
ATOM 625 N N . ILE A 1 80 ? -2.856 -0.228 5.564 1.00 98.75 80 ILE A N 1
ATOM 626 C CA . ILE A 1 80 ? -2.102 0.545 4.573 1.00 98.75 80 ILE A CA 1
ATOM 627 C C . ILE A 1 80 ? -2.591 0.176 3.180 1.00 98.75 80 ILE A C 1
ATOM 629 O O . ILE A 1 80 ? -2.426 -0.950 2.718 1.00 98.75 80 ILE A O 1
ATOM 633 N N . MET A 1 81 ? -3.190 1.144 2.498 1.00 98.62 81 MET A N 1
ATOM 634 C CA . MET A 1 81 ? -3.520 1.039 1.084 1.00 98.62 81 MET A CA 1
ATOM 635 C C . MET A 1 81 ? -2.458 1.799 0.297 1.00 98.62 81 MET A C 1
ATOM 637 O O . MET A 1 81 ? -2.245 2.982 0.544 1.00 98.62 81 MET A O 1
ATOM 641 N N . GLN A 1 82 ? -1.777 1.138 -0.633 1.00 98.19 82 GLN A N 1
ATOM 642 C CA . GLN A 1 82 ? -0.623 1.701 -1.322 1.00 98.19 82 GLN A CA 1
ATOM 643 C C . GLN A 1 82 ? -0.888 1.861 -2.819 1.00 98.19 82 GLN A C 1
ATOM 645 O O . GLN A 1 82 ? -1.164 0.892 -3.523 1.00 98.19 82 GLN A O 1
ATOM 650 N N . TYR A 1 83 ? -0.739 3.089 -3.312 1.00 97.94 83 TYR A N 1
ATOM 651 C CA . TYR A 1 83 ? -0.743 3.424 -4.735 1.00 97.94 83 TYR A CA 1
ATOM 652 C C . TYR A 1 83 ? 0.456 4.319 -5.044 1.00 97.94 83 TYR A C 1
ATOM 654 O O . TYR A 1 83 ? 0.361 5.548 -5.106 1.00 97.94 83 TYR A O 1
ATOM 662 N N . THR A 1 84 ? 1.620 3.686 -5.168 1.00 97.44 84 THR A N 1
ATOM 663 C CA . THR A 1 84 ? 2.889 4.360 -5.448 1.00 97.44 84 THR A CA 1
ATOM 664 C C . THR A 1 84 ? 3.592 3.733 -6.637 1.00 97.44 84 THR A C 1
ATOM 666 O O . THR A 1 84 ? 3.233 2.639 -7.069 1.00 97.44 84 THR A O 1
ATOM 669 N N . THR A 1 85 ? 4.602 4.426 -7.152 1.00 97.06 85 THR A N 1
ATOM 670 C CA . THR A 1 85 ? 5.531 3.908 -8.164 1.00 97.06 85 THR A CA 1
ATOM 671 C C . THR A 1 85 ? 6.927 4.412 -7.838 1.00 97.06 85 THR A C 1
ATOM 673 O O . THR A 1 85 ? 7.114 5.615 -7.628 1.00 97.06 85 THR A O 1
ATOM 676 N N . GLY A 1 86 ? 7.926 3.535 -7.806 1.00 95.38 86 GLY A N 1
ATOM 677 C CA . GLY A 1 86 ? 9.265 3.906 -7.356 1.00 95.38 86 GLY A CA 1
ATOM 678 C C . GLY A 1 86 ? 9.286 4.335 -5.884 1.00 95.38 86 GLY A C 1
ATOM 679 O O . GLY A 1 86 ? 8.796 3.611 -5.021 1.00 95.38 86 GLY A O 1
ATOM 680 N N . MET A 1 87 ? 9.875 5.504 -5.603 1.00 96.38 87 MET A N 1
ATOM 681 C CA . MET A 1 87 ? 10.259 5.974 -4.258 1.00 96.38 87 MET A CA 1
ATOM 682 C C . MET A 1 87 ? 11.336 5.095 -3.593 1.00 96.38 87 MET A C 1
ATOM 684 O O . MET A 1 87 ? 11.534 3.938 -3.960 1.00 96.38 87 MET A O 1
ATOM 688 N N . LYS A 1 88 ? 12.084 5.677 -2.649 1.00 97.12 88 LYS A N 1
ATOM 689 C CA . LYS A 1 88 ? 13.230 5.025 -2.000 1.00 97.12 88 LYS A CA 1
ATOM 690 C C . LYS A 1 88 ? 13.164 5.191 -0.478 1.00 97.12 88 LYS A C 1
ATOM 692 O O . LYS A 1 88 ? 13.704 6.178 0.023 1.00 97.12 88 LYS A O 1
ATOM 697 N N . PRO A 1 89 ? 12.477 4.291 0.246 1.00 97.81 89 PRO A N 1
ATOM 698 C CA . PRO A 1 89 ? 12.480 4.308 1.697 1.00 97.81 89 PRO A CA 1
ATOM 699 C C . PRO A 1 89 ? 13.871 4.004 2.245 1.00 97.81 89 PRO A C 1
ATOM 701 O O . PRO A 1 89 ? 14.661 3.286 1.629 1.00 97.81 89 PRO A O 1
ATOM 704 N N . THR A 1 90 ? 14.157 4.539 3.426 1.00 98.56 90 THR A N 1
ATOM 705 C CA . THR A 1 90 ? 15.266 4.069 4.256 1.00 98.56 90 THR A CA 1
ATOM 706 C C . THR A 1 90 ? 14.935 2.694 4.838 1.00 98.56 90 THR A C 1
ATOM 708 O O . THR A 1 90 ? 13.772 2.291 4.882 1.00 98.56 90 THR A O 1
ATOM 711 N N . LYS A 1 91 ? 15.948 1.986 5.352 1.00 98.19 91 LYS A N 1
ATOM 712 C CA . LYS A 1 91 ? 15.743 0.691 6.018 1.00 98.19 91 LYS A CA 1
ATOM 713 C C . LYS A 1 91 ? 14.749 0.779 7.181 1.00 98.19 91 LYS A C 1
ATOM 715 O O . LYS A 1 91 ? 13.900 -0.085 7.324 1.00 98.19 91 LYS A O 1
ATOM 720 N N . GLU A 1 92 ? 14.814 1.855 7.962 1.00 98.50 92 GLU A N 1
ATOM 721 C CA . GLU A 1 92 ? 13.886 2.108 9.072 1.00 98.50 92 GLU A CA 1
ATOM 722 C C . GLU A 1 92 ? 12.430 2.258 8.591 1.00 98.50 92 GLU A C 1
ATOM 724 O O . GLU A 1 92 ? 11.509 1.757 9.226 1.00 98.50 92 GLU A O 1
ATOM 729 N N . GLN A 1 93 ? 12.212 2.923 7.452 1.00 98.69 93 GLN A N 1
ATOM 730 C CA . GLN A 1 93 ? 10.877 3.097 6.870 1.00 98.69 93 GLN A CA 1
ATOM 731 C C . GLN A 1 93 ? 10.351 1.788 6.255 1.00 98.69 93 GLN A C 1
ATOM 733 O O . GLN A 1 93 ? 9.166 1.487 6.382 1.00 98.69 93 GLN A O 1
ATOM 738 N N . GLU A 1 94 ? 11.223 0.999 5.614 1.00 98.56 94 GLU A N 1
ATOM 739 C CA . GLU A 1 94 ? 10.897 -0.354 5.140 1.00 98.56 94 GLU A CA 1
ATOM 740 C C . GLU A 1 94 ? 10.500 -1.269 6.300 1.00 98.56 94 GLU A C 1
ATOM 742 O O . GLU A 1 94 ? 9.478 -1.951 6.218 1.00 98.56 94 GLU A O 1
ATOM 747 N N . ASP A 1 95 ? 11.284 -1.260 7.381 1.00 98.50 95 ASP A N 1
ATOM 748 C CA . ASP A 1 95 ? 11.013 -2.067 8.566 1.00 98.50 95 ASP A CA 1
ATOM 749 C C . ASP A 1 95 ? 9.700 -1.670 9.218 1.00 98.50 95 ASP A C 1
ATOM 751 O O . ASP A 1 95 ? 8.887 -2.545 9.483 1.00 98.50 95 ASP A O 1
ATOM 755 N N . GLY A 1 96 ? 9.428 -0.374 9.372 1.00 98.69 96 GLY A N 1
ATOM 756 C CA . GLY A 1 96 ? 8.160 0.092 9.927 1.00 98.69 96 GLY A CA 1
ATOM 757 C C . GLY A 1 96 ? 6.932 -0.416 9.159 1.00 98.69 96 GLY A C 1
ATOM 758 O O . GLY A 1 96 ? 5.972 -0.888 9.772 1.00 98.69 96 GLY A O 1
ATOM 759 N N . LEU A 1 97 ? 6.974 -0.406 7.819 1.00 98.69 97 LEU A N 1
ATOM 760 C CA . LEU A 1 97 ? 5.901 -0.971 6.993 1.00 98.69 97 LEU A CA 1
ATOM 761 C C . LEU A 1 97 ? 5.815 -2.498 7.125 1.00 98.69 97 LEU A C 1
ATOM 763 O O . LEU A 1 97 ? 4.731 -3.036 7.343 1.00 98.69 97 LEU A O 1
ATOM 767 N N . CYS A 1 98 ? 6.936 -3.207 6.984 1.00 98.56 98 CYS A N 1
ATOM 768 C CA . CYS A 1 98 ? 6.937 -4.670 7.003 1.00 98.56 98 CYS A CA 1
ATOM 769 C C . CYS A 1 98 ? 6.568 -5.224 8.386 1.00 98.56 98 CYS A C 1
ATOM 771 O O . CYS A 1 98 ? 5.820 -6.194 8.473 1.00 98.56 98 CYS A O 1
ATOM 773 N N . ASP A 1 99 ? 7.035 -4.589 9.461 1.00 98.69 99 ASP A N 1
ATOM 774 C CA . ASP A 1 99 ? 6.713 -4.952 10.841 1.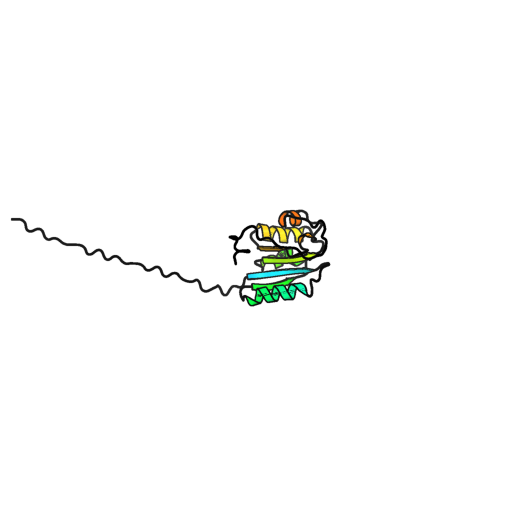00 98.69 99 ASP A CA 1
ATOM 775 C C . ASP A 1 99 ? 5.241 -4.681 11.153 1.00 98.69 99 ASP A C 1
ATOM 777 O O . ASP A 1 99 ? 4.600 -5.499 11.809 1.00 98.69 99 ASP A O 1
ATOM 781 N N . PHE A 1 100 ? 4.669 -3.570 10.673 1.00 98.75 100 PHE A N 1
ATOM 782 C CA . PHE A 1 100 ? 3.234 -3.306 10.810 1.00 98.75 100 PHE A CA 1
ATOM 783 C C . PHE A 1 100 ? 2.401 -4.456 10.230 1.00 98.75 100 PHE A C 1
ATOM 785 O O . PHE A 1 100 ? 1.499 -4.964 10.896 1.00 98.75 100 PHE A O 1
ATOM 792 N N . ILE A 1 101 ? 2.745 -4.905 9.021 1.00 98.12 101 ILE A N 1
ATOM 793 C CA . ILE A 1 101 ? 2.038 -5.988 8.325 1.00 98.12 101 ILE A CA 1
ATOM 794 C C . ILE A 1 101 ? 2.261 -7.325 9.037 1.00 98.12 101 ILE A C 1
ATOM 796 O O . ILE A 1 101 ? 1.310 -8.052 9.316 1.00 98.12 101 ILE A O 1
ATOM 800 N N . GLN A 1 102 ? 3.508 -7.628 9.403 1.00 98.00 102 GLN A N 1
ATOM 801 C CA . GLN A 1 102 ? 3.859 -8.850 10.125 1.00 98.00 102 GLN A CA 1
ATOM 802 C C . GLN A 1 102 ? 3.148 -8.953 11.486 1.00 98.00 102 GLN A C 1
ATOM 804 O O . GLN A 1 102 ? 2.824 -10.054 11.925 1.00 98.00 102 GLN A O 1
ATOM 809 N N . ASN A 1 103 ? 2.854 -7.819 12.126 1.00 98.25 103 ASN A N 1
ATOM 810 C CA . ASN A 1 103 ? 2.127 -7.745 13.395 1.00 98.25 103 ASN A CA 1
ATOM 811 C C . ASN A 1 103 ? 0.592 -7.687 13.235 1.00 98.25 103 ASN A C 1
ATOM 813 O O . ASN A 1 103 ? -0.112 -7.390 14.200 1.00 98.25 103 ASN A O 1
ATOM 817 N N . GLY A 1 104 ? 0.059 -7.985 12.046 1.00 98.19 104 GLY A N 1
ATOM 818 C CA . GLY A 1 104 ? -1.382 -8.109 11.796 1.00 98.19 104 GLY A CA 1
ATOM 819 C C . GLY A 1 104 ? -2.054 -6.856 11.234 1.00 98.19 104 GLY A C 1
ATOM 820 O O . GLY A 1 104 ? -3.278 -6.829 11.108 1.00 98.19 104 GLY A O 1
ATOM 821 N N . GLY A 1 105 ? -1.283 -5.828 10.882 1.00 98.56 105 GLY A N 1
ATOM 822 C CA . GLY A 1 105 ? -1.781 -4.686 10.128 1.00 98.56 105 GLY A CA 1
ATOM 823 C C . GLY A 1 105 ? -2.166 -5.071 8.696 1.00 98.56 105 GLY A C 1
ATOM 824 O O . GLY A 1 105 ? -1.480 -5.853 8.039 1.00 98.56 105 GLY A O 1
ATOM 825 N N . GLY A 1 106 ? -3.271 -4.525 8.188 1.00 98.44 106 GLY A N 1
ATOM 826 C CA . GLY A 1 106 ? -3.743 -4.835 6.839 1.00 98.44 106 GLY A CA 1
ATOM 827 C C . GLY A 1 106 ? -2.914 -4.154 5.749 1.00 98.44 106 GLY A C 1
ATOM 828 O O . GLY A 1 106 ? -2.470 -3.017 5.912 1.00 98.44 106 GLY A O 1
ATOM 829 N N . TYR A 1 107 ? -2.767 -4.811 4.598 1.00 98.44 107 TYR A N 1
ATOM 830 C CA . TYR A 1 107 ? -2.100 -4.247 3.424 1.00 98.44 107 TYR A CA 1
ATOM 831 C C . TYR A 1 107 ? -2.925 -4.451 2.153 1.00 98.44 107 TYR A C 1
ATOM 833 O O . TYR A 1 107 ? -3.430 -5.542 1.900 1.00 98.44 107 TYR A O 1
ATOM 841 N N . VAL A 1 108 ? -3.034 -3.401 1.336 1.00 98.06 108 VAL A N 1
ATOM 842 C CA . VAL A 1 108 ? -3.654 -3.448 0.006 1.00 98.06 108 VAL A CA 1
ATOM 843 C C . VAL A 1 108 ? -2.761 -2.713 -0.990 1.00 98.06 108 VAL A C 1
ATOM 845 O O . VAL A 1 108 ? -2.745 -1.482 -1.033 1.00 98.06 108 VAL A O 1
ATOM 848 N N . GLY A 1 109 ? -2.029 -3.462 -1.812 1.00 97.06 109 GLY A N 1
ATOM 849 C CA . GLY A 1 109 ? -1.265 -2.914 -2.933 1.00 97.06 109 GLY A CA 1
ATOM 850 C C . GLY A 1 109 ? -2.151 -2.720 -4.164 1.00 97.06 109 GLY A C 1
ATOM 851 O O . GLY A 1 109 ? -2.841 -3.645 -4.585 1.00 97.06 109 GLY A O 1
ATOM 852 N N . ILE A 1 110 ? -2.132 -1.526 -4.758 1.00 96.44 110 ILE A N 1
ATOM 853 C CA . ILE A 1 110 ? -2.931 -1.192 -5.942 1.00 96.44 110 ILE A CA 1
ATOM 854 C C . ILE A 1 110 ? -2.002 -0.882 -7.114 1.00 96.44 110 ILE A C 1
ATOM 856 O O . ILE A 1 110 ? -1.132 -0.015 -7.018 1.00 96.44 110 ILE A O 1
ATOM 860 N N . HIS A 1 111 ? -2.247 -1.540 -8.251 1.00 94.44 111 HIS A N 1
ATOM 861 C CA . HIS A 1 111 ? -1.611 -1.252 -9.537 1.00 94.44 111 HIS A CA 1
ATOM 862 C C . HIS A 1 111 ? -0.072 -1.276 -9.480 1.00 94.44 111 HIS A C 1
ATOM 864 O O . HIS A 1 111 ? 0.520 -2.349 -9.447 1.00 94.44 111 HIS A O 1
ATOM 870 N N . SER A 1 112 ? 0.583 -0.113 -9.459 1.00 95.31 112 SER A N 1
ATOM 871 C CA . SER A 1 112 ? 2.038 0.021 -9.537 1.00 95.31 112 SER A CA 1
ATOM 872 C C . SER A 1 112 ? 2.758 -0.221 -8.207 1.00 95.31 112 SER A C 1
ATOM 874 O O . SER A 1 112 ? 3.968 -0.031 -8.144 1.00 95.31 112 SER A O 1
ATOM 876 N N . ALA A 1 113 ? 2.062 -0.657 -7.150 1.00 96.75 113 ALA A N 1
ATOM 877 C CA . ALA A 1 113 ? 2.681 -0.941 -5.853 1.00 96.75 113 ALA A CA 1
ATOM 878 C C . ALA A 1 113 ? 3.870 -1.922 -5.965 1.00 96.75 113 ALA A C 1
ATOM 880 O O . ALA A 1 113 ? 4.889 -1.737 -5.301 1.00 96.75 113 ALA A O 1
ATOM 881 N N . THR A 1 114 ? 3.812 -2.912 -6.860 1.00 96.00 114 THR A N 1
ATOM 882 C CA . THR A 1 114 ? 4.925 -3.852 -7.107 1.00 96.00 114 THR A CA 1
ATOM 883 C C . THR A 1 114 ? 6.087 -3.251 -7.916 1.00 96.00 114 THR A C 1
ATOM 885 O O . THR A 1 114 ? 7.121 -3.898 -8.077 1.00 96.00 114 THR A O 1
ATOM 888 N N . ASP A 1 115 ? 5.946 -2.027 -8.435 1.00 96.94 115 ASP A N 1
ATOM 889 C CA . ASP A 1 115 ? 7.019 -1.222 -9.046 1.00 96.94 115 ASP A CA 1
ATOM 890 C C . ASP A 1 115 ? 7.635 -0.210 -8.051 1.00 96.94 115 ASP A C 1
ATOM 892 O O . ASP A 1 115 ? 8.506 0.594 -8.402 1.00 96.94 115 ASP A O 1
ATOM 896 N N . SER A 1 116 ? 7.199 -0.234 -6.789 1.00 97.19 116 SER A N 1
ATOM 897 C CA . SER A 1 116 ? 7.706 0.639 -5.727 1.00 97.19 116 SER A CA 1
ATOM 898 C C . SER A 1 116 ? 8.866 0.037 -4.946 1.00 97.19 116 SER A C 1
ATOM 900 O O . SER A 1 116 ? 9.077 -1.173 -4.946 1.00 97.19 116 SER A O 1
ATOM 902 N N . PHE A 1 117 ? 9.612 0.920 -4.274 1.00 97.06 117 PHE A N 1
ATOM 903 C CA . PHE A 1 117 ? 10.624 0.596 -3.263 1.00 97.06 117 PHE A CA 1
ATOM 904 C C . PHE A 1 117 ? 11.671 -0.414 -3.746 1.00 97.06 117 PHE A C 1
ATOM 906 O O . PHE A 1 117 ? 11.993 -1.386 -3.073 1.00 97.06 117 PHE A O 1
ATOM 913 N N . LYS A 1 118 ? 12.253 -0.168 -4.926 1.00 95.19 118 LYS A N 1
ATOM 914 C CA . LYS A 1 118 ? 13.189 -1.106 -5.577 1.00 95.19 118 LYS A CA 1
ATOM 915 C C . LYS A 1 118 ? 14.481 -1.388 -4.798 1.00 95.19 118 LYS A C 1
ATOM 917 O O . LYS A 1 118 ? 15.271 -2.226 -5.212 1.00 95.19 118 LYS A O 1
ATOM 922 N N . ASN A 1 119 ? 14.727 -0.650 -3.718 1.00 95.81 119 ASN A N 1
ATOM 923 C CA . ASN A 1 119 ? 15.856 -0.832 -2.810 1.00 95.81 119 ASN A CA 1
ATOM 924 C C . ASN A 1 119 ? 15.505 -1.646 -1.550 1.00 95.81 119 ASN A C 1
ATOM 926 O O . ASN A 1 119 ? 16.309 -1.663 -0.622 1.00 95.81 119 ASN A O 1
ATOM 930 N N . CYS A 1 120 ? 14.318 -2.251 -1.502 1.00 96.75 120 CYS A N 1
ATOM 931 C CA . CYS A 1 120 ? 13.744 -2.891 -0.323 1.00 96.75 120 CYS A CA 1
ATOM 932 C C . CYS A 1 120 ? 13.354 -4.338 -0.643 1.00 96.75 120 CYS A C 1
ATOM 934 O O . CYS A 1 120 ? 12.260 -4.613 -1.144 1.00 96.75 120 CYS A O 1
ATOM 936 N N . ASP A 1 121 ? 14.266 -5.277 -0.385 1.00 95.25 121 ASP A N 1
ATOM 937 C CA . ASP A 1 121 ? 14.029 -6.696 -0.666 1.00 95.25 121 ASP A CA 1
ATOM 938 C C . ASP A 1 121 ? 12.917 -7.285 0.210 1.00 95.25 121 ASP A C 1
ATOM 940 O O . ASP A 1 121 ? 12.126 -8.091 -0.284 1.00 95.25 121 ASP A O 1
ATOM 944 N N . ARG A 1 122 ? 12.796 -6.840 1.469 1.00 97.06 122 ARG A N 1
ATOM 945 C CA . ARG A 1 122 ? 11.782 -7.338 2.410 1.00 97.06 122 ARG A CA 1
ATOM 946 C C . ARG A 1 122 ? 10.387 -6.890 1.992 1.00 97.06 122 ARG A C 1
ATOM 948 O O . ARG A 1 122 ? 9.440 -7.669 2.068 1.00 97.06 122 ARG A O 1
ATOM 955 N N . TYR A 1 123 ? 10.268 -5.665 1.479 1.00 97.50 123 TYR A N 1
ATOM 956 C CA . TYR A 1 123 ? 9.025 -5.193 0.871 1.00 97.50 123 TYR A CA 1
ATOM 957 C C . TYR A 1 123 ? 8.600 -6.084 -0.303 1.00 97.50 123 TYR A C 1
ATOM 959 O O . TYR A 1 123 ? 7.449 -6.505 -0.366 1.00 97.50 123 TYR A O 1
ATOM 967 N N . TRP A 1 124 ? 9.524 -6.399 -1.214 1.00 95.62 124 TRP A N 1
ATOM 968 C CA . TRP A 1 124 ? 9.233 -7.240 -2.376 1.00 95.62 124 TRP A CA 1
ATOM 969 C C . TRP A 1 124 ? 8.880 -8.685 -2.027 1.00 95.62 124 TRP A C 1
ATOM 971 O O . TRP A 1 124 ? 8.029 -9.274 -2.693 1.00 95.62 124 TRP A O 1
ATOM 981 N N . GLU A 1 125 ? 9.501 -9.241 -0.989 1.00 95.31 125 GLU A N 1
ATOM 982 C CA . GLU A 1 125 ? 9.117 -10.539 -0.437 1.00 95.31 125 GLU A CA 1
ATOM 983 C C . GLU A 1 125 ? 7.703 -10.492 0.160 1.00 95.31 125 GLU A C 1
ATOM 985 O O . GLU A 1 125 ? 6.883 -11.353 -0.148 1.00 95.31 125 GLU A O 1
ATOM 990 N N . MET A 1 126 ? 7.379 -9.440 0.920 1.00 95.62 126 MET A N 1
ATOM 991 C CA . MET A 1 126 ? 6.055 -9.245 1.518 1.00 95.62 126 MET A CA 1
ATOM 992 C C . MET A 1 126 ? 4.943 -9.111 0.469 1.00 95.62 126 MET A C 1
ATOM 994 O O . MET A 1 126 ? 3.910 -9.766 0.598 1.00 95.62 126 MET A O 1
ATOM 998 N N . VAL A 1 127 ? 5.135 -8.307 -0.586 1.00 95.00 127 VAL A N 1
ATOM 999 C CA . VAL A 1 127 ? 4.111 -8.160 -1.643 1.00 95.00 127 VAL A CA 1
ATOM 1000 C C . VAL A 1 127 ? 4.039 -9.366 -2.585 1.00 95.00 127 VAL A C 1
ATOM 1002 O O . VAL A 1 127 ? 3.099 -9.469 -3.371 1.00 95.00 127 VAL A O 1
ATOM 1005 N N . GLY A 1 128 ? 5.023 -10.270 -2.534 1.00 94.25 128 GLY A N 1
ATOM 1006 C CA . GLY A 1 128 ? 5.039 -11.511 -3.308 1.00 94.25 128 GLY A CA 1
ATOM 1007 C C . GLY A 1 128 ? 5.377 -11.350 -4.795 1.00 94.25 128 GLY A C 1
ATOM 1008 O O . GLY A 1 128 ? 5.136 -12.269 -5.577 1.00 94.25 128 GLY A O 1
ATOM 1009 N N . GLY A 1 129 ? 5.928 -10.208 -5.222 1.00 92.44 129 GLY A N 1
ATOM 1010 C CA . GLY A 1 129 ? 6.236 -9.974 -6.634 1.00 92.44 129 GLY A CA 1
ATOM 1011 C C . GLY A 1 129 ? 6.935 -8.650 -6.937 1.00 92.44 129 GLY A C 1
ATOM 1012 O O . GLY A 1 129 ? 6.892 -7.695 -6.164 1.00 92.44 129 GLY A O 1
ATOM 1013 N N . ARG A 1 130 ? 7.580 -8.589 -8.109 1.00 93.81 130 ARG A N 1
ATOM 1014 C CA . ARG A 1 130 ? 8.284 -7.405 -8.626 1.00 93.81 130 ARG A CA 1
ATOM 1015 C C . ARG A 1 130 ? 7.771 -7.084 -10.021 1.00 93.81 130 ARG A C 1
ATOM 1017 O O . ARG A 1 130 ? 7.541 -7.991 -10.820 1.00 93.81 130 ARG A O 1
ATOM 1024 N N . PHE A 1 131 ? 7.606 -5.801 -10.327 1.00 94.56 131 PHE A N 1
ATOM 1025 C CA . PHE A 1 131 ? 7.216 -5.388 -11.670 1.00 94.56 131 PHE A CA 1
ATOM 1026 C C . PHE A 1 131 ? 8.271 -5.804 -12.710 1.00 94.56 131 PHE A C 1
ATOM 1028 O O . PHE A 1 131 ? 9.435 -5.419 -12.606 1.00 94.56 131 PHE A O 1
ATOM 1035 N N . ALA A 1 132 ? 7.849 -6.576 -13.715 1.00 94.00 132 ALA A N 1
ATOM 1036 C CA . ALA A 1 132 ? 8.696 -6.991 -14.836 1.00 94.00 132 ALA A CA 1
ATOM 1037 C C . ALA A 1 132 ? 8.453 -6.146 -16.100 1.00 94.00 132 ALA A C 1
ATOM 1039 O O . ALA A 1 132 ? 9.391 -5.822 -16.824 1.00 94.00 132 ALA A O 1
ATOM 1040 N N . GLY A 1 133 ? 7.196 -5.789 -16.368 1.00 93.56 133 GLY A N 1
ATOM 1041 C CA . GLY A 1 133 ? 6.772 -5.076 -17.571 1.00 93.56 133 GLY A CA 1
ATOM 1042 C C . GLY A 1 133 ? 5.283 -5.287 -17.849 1.00 93.56 133 GLY A C 1
ATOM 1043 O O . GLY A 1 133 ? 4.663 -6.184 -17.280 1.00 93.56 133 GLY A O 1
ATOM 1044 N N . HIS A 1 134 ? 4.700 -4.474 -18.730 1.00 92.88 134 HIS A N 1
ATOM 1045 C CA . HIS A 1 134 ? 3.346 -4.696 -19.242 1.00 92.88 134 HIS A CA 1
ATOM 1046 C C . HIS A 1 134 ? 3.163 -4.070 -20.635 1.00 92.88 134 HIS A C 1
ATOM 1048 O O . HIS A 1 134 ? 3.855 -3.122 -21.003 1.00 92.88 134 HIS A O 1
ATOM 1054 N N . GLY A 1 135 ? 2.199 -4.593 -21.399 1.00 92.94 135 GLY A N 1
ATOM 1055 C CA . GLY A 1 135 ? 1.645 -3.933 -22.586 1.00 92.94 135 GLY A CA 1
ATOM 1056 C C . GLY A 1 135 ? 0.413 -3.088 -22.242 1.00 92.94 135 GLY A C 1
ATOM 1057 O O . GLY A 1 135 ? 0.144 -2.812 -21.075 1.00 92.94 135 GLY A O 1
ATOM 1058 N N . GLY A 1 136 ? -0.359 -2.696 -23.253 1.00 91.00 136 GLY A N 1
ATOM 1059 C CA . GLY A 1 136 ? -1.677 -2.078 -23.080 1.00 91.00 136 GLY A CA 1
ATOM 1060 C C . GLY A 1 136 ? -2.754 -2.882 -23.803 1.00 91.00 136 GLY A C 1
ATOM 1061 O O . GLY A 1 136 ? -2.449 -3.639 -24.722 1.00 91.00 136 GLY A O 1
ATOM 1062 N N . GLY A 1 137 ? -4.015 -2.719 -23.407 1.00 94.44 137 GLY A N 1
ATOM 1063 C CA . GLY A 1 137 ? -5.142 -3.343 -24.097 1.00 94.44 137 GLY A CA 1
ATOM 1064 C C . GLY A 1 137 ? -6.296 -3.712 -23.174 1.00 94.44 137 GLY A C 1
ATOM 1065 O O . GLY A 1 137 ? -6.265 -3.459 -21.972 1.00 94.44 137 GLY A O 1
ATOM 1066 N N . LYS A 1 138 ? -7.325 -4.316 -23.770 1.00 96.00 138 LYS A N 1
ATOM 1067 C CA . LYS A 1 138 ? -8.436 -4.940 -23.046 1.00 96.00 138 LYS A CA 1
ATOM 1068 C C . LYS A 1 138 ? -8.128 -6.418 -22.849 1.00 96.00 138 LYS A C 1
ATOM 1070 O O . LYS A 1 138 ? -7.596 -7.058 -23.751 1.00 96.00 138 LYS A O 1
ATOM 1075 N N . PHE A 1 139 ? -8.502 -6.950 -21.698 1.00 95.19 139 PHE A N 1
ATOM 1076 C CA . PHE A 1 139 ? -8.334 -8.358 -21.369 1.00 95.19 139 PHE A CA 1
ATOM 1077 C C . PHE A 1 139 ? -9.509 -8.837 -20.518 1.00 95.19 139 PHE A C 1
ATOM 1079 O O . PHE A 1 139 ? -10.206 -8.035 -19.893 1.00 95.19 139 PHE A O 1
ATOM 1086 N N . THR A 1 140 ? -9.728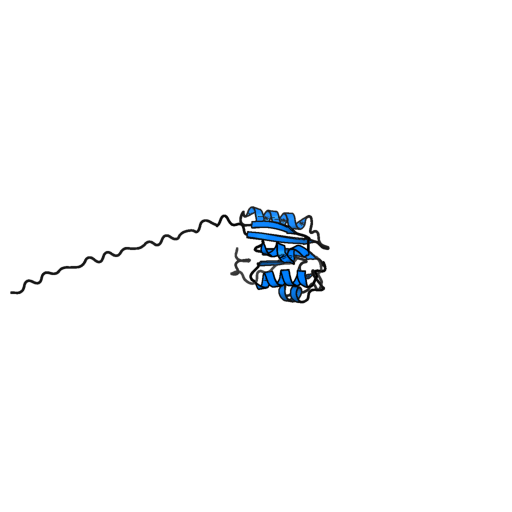 -10.148 -20.514 1.00 96.38 140 THR A N 1
ATOM 1087 C CA . THR A 1 140 ? -10.746 -10.796 -19.686 1.00 96.38 140 THR A CA 1
ATOM 1088 C C . THR A 1 140 ? -10.153 -11.134 -18.324 1.00 96.38 140 THR A C 1
ATOM 1090 O O . THR A 1 140 ? -9.063 -11.700 -18.247 1.00 96.38 140 THR A O 1
ATOM 1093 N N . VAL A 1 141 ? -10.878 -10.803 -17.257 1.00 95.38 141 VAL A N 1
ATOM 1094 C CA . VAL A 1 141 ? -10.565 -11.243 -15.893 1.00 95.38 141 VAL A CA 1
ATOM 1095 C C . VAL A 1 141 ? -11.338 -12.529 -15.622 1.00 95.38 141 VAL A C 1
ATOM 1097 O O . VAL A 1 141 ? -12.549 -12.570 -15.825 1.00 95.38 141 VAL A O 1
ATOM 1100 N N . TYR A 1 142 ? -10.638 -13.566 -15.166 1.00 96.62 142 TYR A N 1
ATOM 1101 C CA . TYR A 1 142 ? -11.241 -14.829 -14.749 1.00 96.62 142 TYR A CA 1
ATOM 1102 C C . TYR A 1 142 ? -11.229 -14.909 -13.225 1.00 96.62 142 TYR A C 1
ATOM 1104 O O . TYR A 1 142 ? -10.177 -14.754 -12.605 1.00 96.62 142 TYR A O 1
ATOM 1112 N N . ILE A 1 143 ? -12.394 -15.145 -12.628 1.00 97.00 143 ILE A N 1
ATOM 1113 C CA . ILE A 1 143 ? -12.513 -15.422 -11.196 1.00 97.00 143 ILE A CA 1
ATOM 1114 C C . ILE A 1 143 ? -12.200 -16.906 -11.004 1.00 97.00 143 ILE A C 1
ATOM 1116 O O . ILE A 1 143 ? -12.831 -17.750 -11.631 1.00 97.00 143 ILE A O 1
ATOM 1120 N N . TYR A 1 144 ? -11.178 -17.216 -10.205 1.00 95.81 144 TYR A N 1
ATOM 1121 C CA . TYR A 1 144 ? -10.729 -18.598 -10.001 1.00 95.81 144 TYR A CA 1
ATOM 1122 C C . TYR A 1 144 ? -11.380 -19.251 -8.778 1.00 95.81 144 TYR A C 1
ATOM 1124 O O . TYR A 1 144 ? -11.783 -20.409 -8.828 1.00 95.81 144 TYR A O 1
ATOM 1132 N N . ASP A 1 145 ? -11.500 -18.495 -7.689 1.00 97.56 145 ASP A N 1
ATOM 1133 C CA . ASP A 1 145 ? -12.193 -18.910 -6.475 1.00 97.56 145 ASP A CA 1
ATOM 1134 C C . ASP A 1 145 ? -13.456 -18.062 -6.335 1.00 97.56 145 ASP A C 1
ATOM 1136 O O . ASP A 1 145 ? -13.368 -16.844 -6.195 1.00 97.56 145 ASP A O 1
ATOM 1140 N N . HIS A 1 146 ? -14.623 -18.694 -6.424 1.00 96.88 146 HIS A N 1
ATOM 1141 C CA . HIS A 1 146 ? -15.924 -18.029 -6.310 1.00 96.88 146 HIS A CA 1
ATOM 1142 C C . HIS A 1 146 ? -16.479 -18.028 -4.878 1.00 96.88 146 HIS A C 1
ATOM 1144 O O . HIS A 1 146 ? -17.443 -17.317 -4.599 1.00 96.88 146 HIS A O 1
ATOM 1150 N N . GLU A 1 147 ? -15.876 -18.794 -3.966 1.00 97.00 147 GLU A N 1
ATOM 1151 C CA . GLU A 1 147 ? -16.302 -18.866 -2.566 1.00 97.00 147 GLU A CA 1
ATOM 1152 C C . GLU A 1 147 ? -15.541 -17.871 -1.681 1.00 97.00 147 GLU A C 1
ATOM 1154 O O . GLU A 1 147 ? -16.005 -17.528 -0.588 1.00 97.00 147 GLU A O 1
ATOM 1159 N N . HIS A 1 148 ? -14.391 -17.373 -2.147 1.00 98.00 148 HIS A N 1
ATOM 1160 C CA . HIS A 1 148 ? -13.603 -16.385 -1.421 1.00 98.00 148 HIS A CA 1
ATOM 1161 C C . HIS A 1 148 ? -14.404 -15.086 -1.164 1.00 98.00 148 HIS A C 1
ATOM 1163 O O . HIS A 1 148 ? -15.027 -14.551 -2.084 1.00 98.00 148 HIS A O 1
ATOM 1169 N N . PRO A 1 149 ? -14.349 -14.490 0.048 1.00 97.38 149 PRO A N 1
ATOM 1170 C CA . PRO A 1 149 ? -15.143 -13.301 0.388 1.00 97.38 149 PRO A CA 1
ATOM 1171 C C . PRO A 1 149 ? -14.964 -12.088 -0.539 1.00 97.38 149 PRO A C 1
ATOM 1173 O O . PRO A 1 149 ? -15.880 -11.286 -0.669 1.00 97.38 149 PRO A O 1
ATOM 1176 N N . ILE A 1 150 ? -13.797 -11.942 -1.177 1.00 96.62 150 ILE A N 1
ATOM 1177 C CA . ILE A 1 150 ? -13.519 -10.851 -2.138 1.00 96.62 150 ILE A CA 1
ATOM 1178 C C . ILE A 1 150 ? -14.272 -11.035 -3.464 1.00 96.62 150 ILE A C 1
ATOM 1180 O O . ILE A 1 150 ? -14.620 -10.052 -4.111 1.00 96.62 150 ILE A O 1
ATOM 1184 N N . THR A 1 151 ? -14.480 -12.275 -3.898 1.00 97.25 151 THR A N 1
ATOM 1185 C CA . THR A 1 151 ? -14.982 -12.620 -5.239 1.00 97.25 151 THR A CA 1
ATOM 1186 C C . THR A 1 151 ? -16.396 -13.191 -5.221 1.00 97.25 151 THR A C 1
ATOM 1188 O O . THR A 1 151 ? -16.962 -13.437 -6.282 1.00 97.25 151 THR A O 1
ATOM 1191 N N . LYS A 1 152 ? -16.974 -13.382 -4.033 1.00 95.00 152 LYS A N 1
ATOM 1192 C CA . LYS A 1 152 ? -18.353 -13.821 -3.843 1.00 95.00 152 LYS A CA 1
ATOM 1193 C C . LYS A 1 152 ? -19.342 -12.676 -4.114 1.00 95.00 152 LYS A C 1
ATOM 1195 O O . LYS A 1 152 ? -19.377 -11.706 -3.358 1.00 95.00 152 LYS A O 1
ATOM 1200 N N . GLY A 1 153 ? -20.179 -12.827 -5.142 1.00 87.50 153 GLY A N 1
ATOM 1201 C CA . GLY A 1 153 ? -21.207 -11.868 -5.585 1.00 87.50 153 GLY A CA 1
ATOM 1202 C C . GLY A 1 153 ? -21.415 -11.925 -7.093 1.00 87.50 153 GLY A C 1
ATOM 1203 O O . GLY A 1 153 ? -22.392 -11.300 -7.557 1.00 87.50 153 GLY A O 1
#